Protein AF-C5LQD3-F1 (afdb_monomer_lite)

Sequence (123 aa):
TMDPVHNMICLPSLCKDIIDTPEFQRLRDLTQLGATSYVFDGGVHSRFEHSIGAAHLAQTFATGLRDRQPHLGISQKDVVCVTVAALCHDLGHGPFSHTWESCVLPSMGIHHHEHEQVSLKLL

InterPro domains:
  IPR003607 HD/PDEase domain [cd00077] (45-123)
  IPR006674 HD domain [PF01966] (47-119)
  IPR006674 HD domain [PS51831] (47-123)
  IPR050135 Deoxyguanosinetriphosphate triphosphohydrolase-like [PTHR11373] (2-122)

Foldseek 3Di:
DADPVPGDFDADPVLVVVCPDPLLVVQQVAQQQFPCCVVDVVSRDTVNSVLSVQLRVLLVVLVVCCVVPVVVVRDPVNSNVSSVCSSLQQSQADHSGVCCQPPVCVVVVHNDDDSNVSSVVSD

Radius of gyration: 16.18 Å; chains: 1; bounding box: 40×26×48 Å

Structure (mmCIF, N/CA/C/O backbone):
data_AF-C5LQD3-F1
#
_entry.id   AF-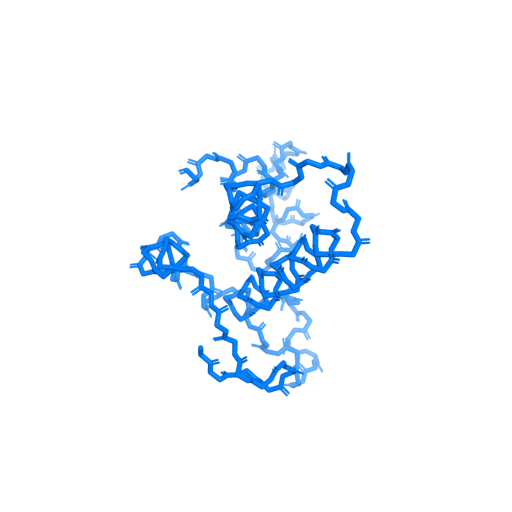C5LQD3-F1
#
loop_
_atom_site.group_PDB
_atom_site.id
_atom_site.type_symbol
_atom_site.label_atom_id
_atom_site.label_alt_id
_atom_site.label_comp_id
_atom_site.label_asym_id
_atom_site.label_entity_id
_atom_site.label_seq_id
_atom_site.pdbx_PDB_ins_code
_atom_site.Cartn_x
_atom_site.Cartn_y
_atom_site.Cartn_z
_atom_site.occupancy
_atom_site.B_iso_or_equiv
_atom_site.auth_seq_id
_atom_site.auth_comp_id
_atom_site.auth_asym_id
_atom_site.auth_atom_id
_atom_site.pdbx_PDB_model_num
ATOM 1 N N . THR A 1 1 ? 0.479 -10.471 9.639 1.00 86.06 1 THR A N 1
ATOM 2 C CA . THR A 1 1 ? 1.736 -10.926 9.013 1.00 86.06 1 THR A CA 1
ATOM 3 C C . THR A 1 1 ? 2.912 -10.388 9.808 1.00 86.06 1 THR A C 1
ATOM 5 O O . THR A 1 1 ? 2.702 -9.445 10.564 1.00 86.06 1 THR A O 1
ATOM 8 N N . MET A 1 2 ? 4.098 -10.989 9.697 1.00 89.25 2 MET A N 1
ATOM 9 C CA . MET A 1 2 ? 5.331 -10.428 10.264 1.00 89.25 2 MET A CA 1
ATOM 10 C C . MET A 1 2 ? 5.977 -9.494 9.239 1.00 89.25 2 MET A C 1
ATOM 12 O O . MET A 1 2 ? 6.086 -9.859 8.073 1.00 89.25 2 MET A O 1
ATOM 16 N N . ASP A 1 3 ? 6.389 -8.317 9.687 1.00 92.38 3 ASP A N 1
ATOM 17 C CA . ASP A 1 3 ? 6.997 -7.252 8.897 1.00 92.38 3 ASP A CA 1
ATOM 18 C C . ASP A 1 3 ? 8.271 -6.750 9.607 1.00 92.38 3 ASP A C 1
ATOM 20 O O . ASP A 1 3 ? 8.261 -6.598 10.832 1.00 92.38 3 ASP A O 1
ATOM 24 N N . PRO A 1 4 ? 9.386 -6.514 8.895 1.00 88.38 4 PRO A N 1
ATOM 25 C CA . PRO A 1 4 ? 10.650 -6.115 9.518 1.00 88.38 4 PRO A CA 1
ATOM 26 C C . PRO A 1 4 ? 10.653 -4.677 10.064 1.00 88.38 4 PRO A C 1
ATOM 28 O O . PRO A 1 4 ? 11.498 -4.352 10.895 1.00 88.38 4 PRO A O 1
ATOM 31 N N . VAL A 1 5 ? 9.733 -3.816 9.620 1.00 92.06 5 VAL A N 1
ATOM 32 C CA . VAL A 1 5 ? 9.615 -2.414 10.049 1.00 92.06 5 VAL A CA 1
ATOM 33 C C . VAL A 1 5 ? 8.626 -2.284 11.209 1.00 92.06 5 VAL A C 1
ATOM 35 O O . VAL A 1 5 ? 8.872 -1.559 12.173 1.00 92.06 5 VAL A O 1
ATOM 38 N N . HIS A 1 6 ? 7.507 -3.003 11.136 1.00 92.25 6 HIS A N 1
ATOM 39 C CA . HIS A 1 6 ? 6.364 -2.861 12.039 1.00 92.25 6 HIS A CA 1
ATOM 40 C C . HIS A 1 6 ? 6.122 -4.081 12.944 1.00 92.25 6 HIS A C 1
ATOM 42 O O . HIS A 1 6 ? 5.187 -4.076 13.744 1.00 92.25 6 HIS A O 1
ATOM 48 N N . ASN A 1 7 ? 6.967 -5.113 12.880 1.00 92.75 7 ASN A N 1
ATOM 49 C CA . ASN A 1 7 ? 6.796 -6.388 13.580 1.00 92.75 7 ASN A CA 1
ATOM 50 C C . ASN A 1 7 ? 5.472 -7.078 13.210 1.00 92.75 7 ASN A C 1
ATOM 52 O O . ASN A 1 7 ? 5.228 -7.413 12.054 1.00 92.75 7 ASN A O 1
ATOM 56 N N . MET A 1 8 ? 4.617 -7.362 14.190 1.00 94.56 8 MET A N 1
ATOM 57 C CA . MET A 1 8 ? 3.362 -8.059 13.953 1.00 94.56 8 MET A CA 1
ATOM 58 C C . MET A 1 8 ? 2.295 -7.084 13.448 1.00 94.56 8 MET A C 1
ATOM 60 O O . MET A 1 8 ? 1.805 -6.237 14.192 1.00 94.56 8 MET A O 1
ATOM 64 N N . ILE A 1 9 ? 1.868 -7.274 12.202 1.00 95.69 9 ILE A N 1
ATOM 65 C CA . ILE A 1 9 ? 0.767 -6.534 11.586 1.00 95.69 9 ILE A CA 1
ATOM 66 C C . ILE A 1 9 ? -0.531 -7.349 11.669 1.00 95.69 9 ILE A C 1
ATOM 68 O O . ILE A 1 9 ? -0.616 -8.466 11.141 1.00 95.69 9 ILE A O 1
ATOM 72 N N . CYS A 1 10 ? -1.567 -6.752 12.263 1.00 95.31 10 CYS A N 1
ATOM 73 C CA . CYS A 1 10 ? -2.927 -7.292 12.338 1.00 95.31 10 CYS A CA 1
ATOM 74 C C . CYS A 1 10 ? -3.906 -6.370 11.600 1.00 95.31 10 CYS A C 1
ATOM 76 O O . CYS A 1 10 ? -4.187 -5.269 12.074 1.00 95.31 10 CYS A O 1
ATOM 78 N N . LEU A 1 11 ? -4.427 -6.840 10.465 1.00 96.56 11 LEU A N 1
ATOM 79 C CA . LEU A 1 11 ? -5.415 -6.135 9.640 1.00 96.56 11 LEU A CA 1
ATOM 80 C C . LEU A 1 11 ? -6.803 -6.798 9.743 1.00 96.56 11 LEU A C 1
ATOM 82 O O . LEU A 1 11 ? -6.881 -7.979 10.113 1.00 96.56 11 LEU A O 1
ATOM 86 N N . PRO A 1 12 ? -7.894 -6.084 9.399 1.00 95.38 12 PRO A N 1
ATOM 87 C CA . PRO A 1 12 ? -9.248 -6.627 9.371 1.00 95.38 12 PRO A CA 1
ATOM 88 C C . PRO A 1 12 ? -9.352 -7.788 8.376 1.00 95.38 12 PRO A C 1
ATOM 90 O O . PRO A 1 12 ? -8.573 -7.868 7.427 1.00 95.38 12 PRO A O 1
ATOM 93 N N . SER A 1 13 ? -10.335 -8.675 8.557 1.00 95.88 13 SER A N 1
ATOM 94 C CA . SER A 1 13 ? -10.550 -9.816 7.649 1.00 95.88 13 SER A CA 1
ATOM 95 C C . SER A 1 13 ? -10.735 -9.381 6.196 1.00 95.88 13 SER A C 1
ATOM 97 O O . SER A 1 13 ? -10.107 -9.959 5.324 1.00 95.88 13 SER A O 1
ATOM 99 N N . LEU A 1 14 ? -11.476 -8.293 5.962 1.00 96.62 14 LEU A N 1
ATOM 100 C CA . LEU A 1 14 ? -11.690 -7.734 4.625 1.00 96.62 14 LEU A CA 1
ATOM 101 C C . LEU A 1 14 ? -10.374 -7.397 3.904 1.00 96.62 14 LEU A C 1
ATOM 103 O O . LEU A 1 14 ? -10.251 -7.619 2.707 1.00 96.62 14 LEU A O 1
ATOM 107 N N . CYS A 1 15 ? -9.367 -6.894 4.624 1.00 97.50 15 CYS A N 1
ATOM 108 C CA . CYS A 1 15 ? -8.058 -6.634 4.028 1.00 97.50 15 CYS A CA 1
ATOM 109 C C . CYS A 1 15 ? -7.363 -7.927 3.597 1.00 97.50 15 CYS A C 1
ATOM 111 O O . CYS A 1 15 ? -6.642 -7.905 2.613 1.00 97.50 15 CYS A O 1
ATOM 113 N N . LYS A 1 16 ? -7.572 -9.044 4.305 1.00 96.12 16 LYS A N 1
ATOM 114 C CA . LYS A 1 16 ? -7.025 -10.347 3.897 1.00 96.12 16 LYS A CA 1
ATOM 115 C C . LYS A 1 16 ? -7.681 -10.832 2.609 1.00 96.12 16 LYS A C 1
ATOM 117 O O . LYS A 1 16 ? -6.965 -11.228 1.703 1.00 96.12 16 LYS A O 1
ATOM 122 N N . ASP A 1 17 ? -9.003 -10.703 2.515 1.00 97.62 17 ASP A N 1
ATOM 123 C CA . ASP A 1 17 ? -9.751 -11.078 1.311 1.00 97.62 17 ASP A CA 1
ATOM 124 C C . ASP A 1 17 ? -9.263 -10.288 0.082 1.00 97.62 17 ASP A C 1
ATOM 126 O O . ASP A 1 17 ? -9.111 -10.860 -0.992 1.00 97.62 17 ASP A O 1
ATOM 130 N N . ILE A 1 18 ? -8.948 -8.996 0.255 1.00 98.19 18 ILE A N 1
ATOM 131 C CA . ILE A 1 18 ? -8.346 -8.146 -0.789 1.00 98.19 18 ILE A CA 1
ATOM 132 C C . ILE A 1 18 ? -6.897 -8.555 -1.084 1.00 98.19 18 ILE A C 1
ATOM 134 O O . ILE A 1 18 ? -6.499 -8.625 -2.241 1.00 98.19 18 ILE A O 1
ATOM 138 N N . ILE A 1 19 ? -6.092 -8.824 -0.052 1.00 98.25 19 ILE A N 1
ATOM 139 C CA . ILE A 1 19 ? -4.693 -9.233 -0.226 1.00 98.25 19 ILE A CA 1
ATOM 140 C C . ILE A 1 19 ? -4.603 -10.509 -1.065 1.00 98.25 19 ILE A C 1
ATOM 142 O O . ILE A 1 19 ? -3.684 -10.634 -1.870 1.00 98.25 19 ILE A O 1
ATOM 146 N N . ASP A 1 20 ? -5.538 -11.439 -0.901 1.00 97.81 20 ASP A N 1
ATOM 147 C CA . ASP A 1 20 ? -5.532 -12.735 -1.580 1.00 97.81 20 ASP A CA 1
ATOM 148 C C . ASP A 1 20 ? -6.067 -12.687 -3.029 1.00 97.81 20 ASP A C 1
ATOM 150 O O . ASP A 1 20 ? -6.190 -13.734 -3.669 1.00 97.81 20 ASP A O 1
ATOM 154 N N . THR A 1 21 ? -6.334 -11.501 -3.596 1.00 98.44 21 THR A N 1
ATOM 155 C CA . THR A 1 21 ? -6.725 -11.368 -5.009 1.00 98.44 21 THR A CA 1
ATOM 156 C C . THR A 1 21 ? -5.520 -11.276 -5.959 1.00 98.44 21 THR A C 1
ATOM 158 O O . THR A 1 21 ? -4.439 -10.827 -5.561 1.00 98.44 21 THR A O 1
ATOM 161 N N . PRO A 1 22 ? -5.669 -11.660 -7.243 1.00 98.06 22 PRO A N 1
ATOM 162 C CA . PRO A 1 22 ? -4.606 -11.511 -8.240 1.00 98.06 22 PRO A CA 1
ATOM 163 C C . PRO A 1 22 ? -4.106 -10.068 -8.399 1.00 98.06 22 PRO A C 1
ATOM 165 O O . PRO A 1 22 ? -2.907 -9.849 -8.582 1.00 98.06 22 PRO A O 1
ATOM 168 N N . GLU A 1 23 ? -5.006 -9.087 -8.307 1.00 97.69 23 GLU A N 1
ATOM 169 C CA . GLU A 1 23 ? -4.705 -7.661 -8.448 1.00 97.69 23 GLU A CA 1
ATOM 170 C C . GLU A 1 23 ? -3.731 -7.194 -7.364 1.00 97.69 23 GLU A C 1
ATOM 172 O O . GLU A 1 23 ? -2.765 -6.492 -7.668 1.00 97.69 23 GLU A O 1
ATOM 177 N N . PHE A 1 24 ? -3.938 -7.631 -6.118 1.00 98.31 24 PHE A N 1
ATOM 178 C CA . PHE A 1 24 ? -3.053 -7.290 -5.010 1.00 98.31 24 PHE A CA 1
ATOM 179 C C . PHE A 1 24 ? -1.776 -8.143 -5.008 1.00 98.31 24 PHE A C 1
ATOM 181 O O . PHE A 1 24 ? -0.679 -7.620 -4.807 1.00 98.31 24 PHE A O 1
AT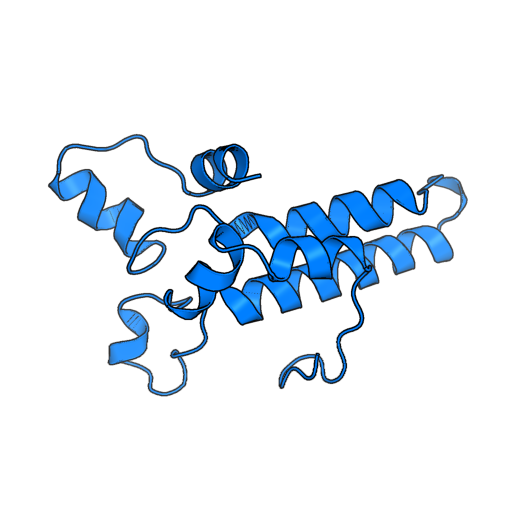OM 188 N N . GLN A 1 25 ? -1.870 -9.451 -5.283 1.00 98.25 25 GLN A N 1
ATOM 189 C CA . GLN A 1 25 ? -0.698 -10.341 -5.310 1.00 98.25 25 GLN A CA 1
ATOM 190 C C . GLN A 1 25 ? 0.324 -9.941 -6.383 1.00 98.25 25 GLN A C 1
ATOM 192 O O . GLN A 1 25 ? 1.524 -10.102 -6.160 1.00 98.25 25 GLN A O 1
ATOM 197 N N . ARG A 1 26 ? -0.117 -9.342 -7.498 1.00 97.69 26 ARG A N 1
ATOM 198 C CA . ARG A 1 26 ? 0.764 -8.767 -8.531 1.00 97.69 26 ARG A CA 1
ATOM 199 C C . ARG A 1 26 ? 1.774 -7.760 -7.969 1.00 97.69 26 ARG A C 1
ATOM 201 O O . ARG A 1 26 ? 2.862 -7.620 -8.524 1.00 97.69 26 ARG A O 1
ATOM 208 N N . LEU A 1 27 ? 1.454 -7.064 -6.875 1.00 97.75 27 LEU A N 1
ATOM 209 C CA . LEU A 1 27 ? 2.357 -6.079 -6.272 1.00 97.75 27 LEU A CA 1
ATOM 210 C C . LEU A 1 27 ? 3.679 -6.688 -5.776 1.00 97.75 27 LEU A C 1
ATOM 212 O O . LEU A 1 27 ? 4.644 -5.947 -5.599 1.00 97.75 27 LEU A O 1
ATOM 216 N N . ARG A 1 28 ? 3.752 -8.017 -5.596 1.00 96.94 28 ARG A N 1
ATOM 217 C CA . ARG A 1 28 ? 4.989 -8.728 -5.225 1.00 96.94 28 ARG A CA 1
ATOM 218 C C . ARG A 1 28 ? 6.085 -8.602 -6.276 1.00 96.94 28 ARG A C 1
ATOM 220 O O . ARG A 1 28 ? 7.261 -8.606 -5.932 1.00 96.94 28 ARG A O 1
ATOM 227 N N . ASP A 1 29 ? 5.692 -8.470 -7.538 1.00 95.06 29 ASP A N 1
ATOM 228 C CA . ASP A 1 29 ? 6.613 -8.412 -8.672 1.00 95.06 29 ASP A CA 1
ATOM 229 C C . ASP A 1 29 ? 7.006 -6.968 -9.032 1.00 95.06 29 ASP A C 1
ATOM 231 O O . ASP A 1 29 ? 7.746 -6.730 -9.988 1.00 95.06 29 ASP A O 1
ATOM 235 N N . LEU A 1 30 ? 6.509 -5.980 -8.278 1.00 94.94 30 LEU A N 1
ATOM 236 C CA . LEU A 1 30 ? 6.772 -4.563 -8.506 1.00 94.94 30 LEU A CA 1
ATOM 237 C C . LEU A 1 30 ? 7.683 -4.018 -7.413 1.00 94.94 30 LEU A C 1
ATOM 239 O O . LEU A 1 30 ? 7.246 -3.817 -6.283 1.00 94.94 30 LEU A O 1
ATOM 243 N N . THR A 1 31 ? 8.937 -3.716 -7.748 1.00 94.12 31 THR A N 1
ATOM 244 C CA . THR A 1 31 ? 9.844 -3.047 -6.807 1.00 94.12 31 THR A CA 1
ATOM 245 C C . THR A 1 31 ? 9.351 -1.635 -6.500 1.00 94.12 31 THR A C 1
ATOM 247 O O . THR A 1 31 ? 9.001 -0.868 -7.407 1.00 94.12 31 THR A O 1
ATOM 250 N N . GLN A 1 32 ? 9.365 -1.253 -5.222 1.00 93.06 32 GLN A N 1
ATOM 251 C CA . GLN A 1 32 ? 8.948 0.080 -4.780 1.00 93.06 32 GLN A CA 1
ATOM 252 C C . GLN A 1 32 ? 9.746 1.175 -5.498 1.00 93.06 32 GLN A C 1
ATOM 254 O O . GLN A 1 32 ? 9.184 2.151 -5.992 1.00 93.06 32 GLN A O 1
ATOM 259 N N . LEU A 1 33 ? 11.066 0.989 -5.602 1.00 92.94 33 LEU A N 1
ATOM 260 C CA . LEU A 1 33 ? 11.985 2.002 -6.124 1.00 92.94 33 LEU A CA 1
ATOM 261 C C . LEU A 1 33 ? 12.297 1.858 -7.626 1.00 92.94 33 LEU A C 1
ATOM 263 O O . LEU A 1 33 ? 13.155 2.580 -8.146 1.00 92.94 33 LEU A O 1
ATOM 267 N N . GLY A 1 34 ? 11.623 0.946 -8.334 1.00 90.44 34 GLY A N 1
ATOM 268 C CA . GLY A 1 34 ? 11.825 0.730 -9.768 1.00 90.44 34 GLY A CA 1
ATOM 269 C C . GLY A 1 34 ? 13.290 0.440 -10.104 1.00 90.44 34 GLY A C 1
ATOM 270 O O . GLY A 1 34 ? 13.922 -0.395 -9.466 1.00 90.44 34 GLY A O 1
ATOM 271 N N . ALA A 1 35 ? 13.856 1.162 -11.075 1.00 88.62 35 ALA A N 1
ATOM 272 C CA . ALA A 1 35 ? 15.241 0.967 -11.519 1.00 88.62 35 ALA A CA 1
ATOM 273 C C . ALA A 1 35 ? 16.306 1.241 -10.432 1.00 88.62 35 ALA A C 1
ATOM 275 O O . ALA A 1 35 ? 17.441 0.780 -10.534 1.00 88.62 35 ALA A O 1
ATOM 276 N N . THR A 1 36 ? 15.951 1.958 -9.367 1.00 89.62 36 THR A N 1
ATOM 277 C CA . THR A 1 36 ? 16.856 2.245 -8.243 1.00 89.62 36 THR A CA 1
ATOM 278 C C . THR A 1 36 ? 17.300 0.966 -7.523 1.00 89.62 36 THR A C 1
ATOM 280 O O . THR A 1 36 ? 18.389 0.933 -6.951 1.00 89.62 36 THR A O 1
ATOM 283 N N . SER A 1 37 ? 16.510 -0.113 -7.598 1.00 90.62 37 SER A N 1
ATOM 284 C CA . SER A 1 37 ? 16.871 -1.414 -7.023 1.00 90.62 37 SER A CA 1
ATOM 285 C C . SER A 1 37 ? 18.104 -2.050 -7.678 1.00 90.62 37 SER A C 1
ATOM 287 O O . SER A 1 37 ? 18.692 -2.949 -7.094 1.00 90.62 37 SER A O 1
ATOM 289 N N . TYR A 1 38 ? 18.518 -1.596 -8.870 1.00 89.94 38 TYR A N 1
ATOM 290 C CA . TYR A 1 38 ? 19.761 -2.036 -9.523 1.00 89.94 38 TYR A CA 1
ATOM 291 C C . TYR A 1 38 ? 21.008 -1.289 -9.034 1.00 89.94 38 TYR A C 1
ATOM 293 O O . TYR A 1 38 ? 22.122 -1.656 -9.395 1.00 89.94 38 TYR A O 1
ATOM 301 N N . VAL A 1 39 ? 20.826 -0.218 -8.258 1.00 93.50 39 VAL A N 1
ATOM 302 C CA . VAL A 1 39 ? 21.916 0.608 -7.716 1.00 93.50 39 VAL A CA 1
ATOM 303 C C . VAL A 1 39 ? 22.094 0.358 -6.220 1.00 93.50 39 VAL A C 1
ATOM 305 O O . VAL A 1 39 ? 23.215 0.402 -5.718 1.00 93.50 39 VAL A O 1
ATOM 308 N N . PHE A 1 40 ? 20.997 0.092 -5.506 1.00 92.06 40 PHE A N 1
ATOM 309 C CA . PHE A 1 40 ? 21.002 -0.140 -4.066 1.00 92.06 40 PHE A CA 1
ATOM 310 C C . PHE A 1 40 ? 20.469 -1.534 -3.743 1.00 92.06 40 PHE A C 1
ATOM 312 O O . PHE A 1 40 ? 19.265 -1.770 -3.832 1.00 92.06 40 PHE A O 1
ATOM 319 N N . ASP A 1 41 ? 21.346 -2.414 -3.262 1.00 87.38 41 ASP A N 1
ATOM 320 C CA . ASP A 1 41 ? 21.015 -3.811 -2.937 1.00 87.38 41 ASP A CA 1
ATOM 321 C C . ASP A 1 41 ? 19.910 -3.952 -1.869 1.00 87.38 41 ASP A C 1
ATOM 323 O O . ASP A 1 41 ? 19.188 -4.944 -1.834 1.00 87.38 41 ASP A O 1
ATOM 327 N N . GLY A 1 42 ? 19.734 -2.946 -1.002 1.00 88.19 42 GLY A N 1
ATOM 328 C CA . GLY A 1 42 ? 18.639 -2.896 -0.019 1.00 88.19 42 GLY A CA 1
ATOM 329 C C . GLY A 1 42 ? 17.305 -2.369 -0.571 1.00 88.19 42 GLY A C 1
ATOM 330 O O . GLY A 1 42 ? 16.275 -2.452 0.094 1.00 88.19 42 GLY A O 1
ATOM 331 N N . GLY A 1 43 ? 17.298 -1.817 -1.785 1.00 86.94 43 GLY A N 1
ATOM 332 C CA . GLY A 1 43 ? 16.144 -1.189 -2.435 1.00 86.94 43 GLY A CA 1
ATOM 333 C C . GLY A 1 43 ? 15.220 -2.166 -3.164 1.00 86.94 43 GLY A C 1
ATOM 334 O O . GLY A 1 43 ? 14.568 -1.772 -4.127 1.00 86.94 43 GLY A O 1
ATOM 335 N N . VAL A 1 44 ? 15.200 -3.433 -2.747 1.00 90.81 44 VAL A N 1
ATOM 336 C CA . VAL A 1 44 ? 14.520 -4.542 -3.441 1.00 90.81 44 VAL A CA 1
ATOM 337 C C . VAL A 1 44 ? 13.124 -4.854 -2.899 1.00 90.81 44 VAL A C 1
ATOM 339 O O . VAL A 1 44 ? 12.475 -5.771 -3.392 1.00 90.81 44 VAL A O 1
ATOM 342 N N . HIS A 1 45 ? 12.660 -4.105 -1.896 1.00 94.06 45 HIS A N 1
ATOM 343 C CA . HIS A 1 45 ? 11.315 -4.269 -1.356 1.00 94.06 45 HIS A CA 1
ATOM 344 C C . HIS A 1 45 ? 10.258 -3.977 -2.431 1.00 94.06 45 HIS A C 1
ATOM 346 O O . HIS A 1 45 ? 10.406 -3.067 -3.257 1.00 94.06 45 HIS A O 1
ATOM 352 N N . SER A 1 46 ? 9.203 -4.779 -2.437 1.00 96.31 46 SER A N 1
ATOM 353 C CA . SER A 1 46 ? 8.087 -4.683 -3.360 1.00 96.31 46 SER A CA 1
ATOM 354 C C . SER A 1 46 ? 6.983 -3.767 -2.832 1.00 96.31 46 SER A C 1
ATOM 356 O O . SER A 1 46 ? 6.908 -3.440 -1.642 1.00 96.31 46 SER A O 1
ATOM 358 N N . ARG A 1 47 ? 6.083 -3.369 -3.732 1.00 97.12 47 ARG A N 1
ATOM 359 C CA . ARG A 1 47 ? 4.882 -2.614 -3.367 1.00 97.12 47 ARG A CA 1
ATOM 360 C C . ARG A 1 47 ? 3.945 -3.417 -2.472 1.00 97.12 47 ARG A C 1
ATOM 362 O O . ARG A 1 47 ? 3.195 -2.826 -1.708 1.00 97.12 47 ARG A O 1
ATOM 369 N N . PHE A 1 48 ? 4.017 -4.749 -2.508 1.00 97.81 48 PHE A N 1
ATOM 370 C CA . PHE A 1 48 ? 3.169 -5.616 -1.693 1.00 97.81 48 PHE A CA 1
ATOM 371 C C . PHE A 1 48 ? 3.348 -5.355 -0.190 1.00 97.81 48 PHE A C 1
ATOM 373 O O . PHE A 1 48 ? 2.377 -5.072 0.513 1.00 97.81 48 PHE A O 1
ATOM 380 N N . GLU A 1 49 ? 4.580 -5.427 0.325 1.00 97.00 49 GLU A N 1
ATOM 381 C CA . GLU A 1 49 ? 4.843 -5.148 1.740 1.00 97.00 49 GLU A CA 1
ATOM 382 C C . GLU A 1 49 ? 4.640 -3.671 2.082 1.00 97.00 49 GLU A C 1
ATOM 384 O O . GLU A 1 49 ? 4.124 -3.368 3.159 1.00 97.00 49 GLU A O 1
ATOM 389 N N . HIS A 1 50 ? 4.951 -2.760 1.154 1.00 96.88 50 HIS A N 1
ATOM 390 C CA . HIS A 1 50 ? 4.704 -1.333 1.338 1.00 96.88 50 HIS A CA 1
ATOM 391 C C . HIS A 1 50 ? 3.212 -1.049 1.571 1.00 96.88 50 HIS A C 1
ATOM 393 O O . HIS A 1 50 ? 2.855 -0.414 2.563 1.00 96.88 50 HIS A O 1
ATOM 399 N N . SER A 1 51 ? 2.332 -1.580 0.718 1.00 98.19 51 SER A N 1
ATOM 400 C CA . SER A 1 51 ? 0.879 -1.426 0.828 1.00 98.19 51 SER A CA 1
ATOM 401 C C . SER A 1 51 ? 0.317 -2.025 2.122 1.00 98.19 51 SER A C 1
ATOM 403 O O . SER A 1 51 ? -0.552 -1.426 2.760 1.00 98.19 51 SER A O 1
ATOM 405 N N . ILE A 1 52 ? 0.836 -3.173 2.573 1.00 98.38 52 ILE A N 1
ATOM 406 C CA . ILE A 1 52 ? 0.450 -3.768 3.864 1.00 98.38 52 ILE A CA 1
ATOM 407 C C . ILE A 1 52 ? 0.898 -2.886 5.040 1.00 98.38 52 ILE A C 1
ATOM 409 O O . ILE A 1 52 ? 0.126 -2.681 5.983 1.00 98.38 52 ILE A O 1
ATOM 413 N N . GLY A 1 53 ? 2.118 -2.345 4.990 1.00 98.12 53 GLY A N 1
ATOM 414 C CA . GLY A 1 53 ? 2.632 -1.405 5.987 1.00 98.12 53 GLY A CA 1
ATOM 415 C C . GLY A 1 53 ? 1.814 -0.111 6.041 1.00 98.12 53 GLY A C 1
ATOM 416 O O . GLY A 1 53 ? 1.418 0.332 7.122 1.00 98.12 53 GLY A O 1
ATOM 417 N N . ALA A 1 54 ? 1.461 0.448 4.881 1.00 98.31 54 ALA A N 1
ATOM 418 C CA . ALA A 1 54 ? 0.600 1.623 4.771 1.00 98.31 54 ALA A CA 1
ATOM 419 C C . ALA A 1 54 ? -0.781 1.375 5.401 1.00 98.31 54 ALA A C 1
ATOM 421 O O . ALA A 1 54 ? -1.243 2.179 6.215 1.00 98.31 54 ALA A O 1
ATOM 422 N N . ALA A 1 55 ? -1.407 0.229 5.109 1.00 98.44 55 ALA A N 1
ATOM 423 C CA . ALA A 1 55 ? -2.670 -0.175 5.724 1.00 98.44 55 ALA A CA 1
ATOM 424 C C . ALA A 1 55 ? -2.563 -0.277 7.254 1.00 98.44 55 ALA A C 1
ATOM 426 O O . ALA A 1 55 ? -3.429 0.212 7.982 1.00 98.44 55 ALA A O 1
ATOM 427 N N . HIS A 1 56 ? -1.477 -0.866 7.762 1.00 98.31 56 HIS A N 1
ATOM 428 C CA . HIS A 1 56 ? -1.237 -0.986 9.198 1.00 98.31 56 HIS A CA 1
ATOM 429 C C . HIS A 1 56 ? -1.143 0.379 9.893 1.00 98.31 56 HIS A C 1
ATOM 431 O O . HIS A 1 56 ? -1.774 0.596 10.935 1.00 98.31 56 HIS A O 1
ATOM 437 N N . LEU A 1 57 ? -0.386 1.310 9.311 1.00 98.44 57 LEU A N 1
ATOM 438 C CA . LEU A 1 57 ? -0.247 2.665 9.840 1.00 98.44 57 LEU A CA 1
ATOM 439 C C . LEU A 1 57 ? -1.573 3.428 9.785 1.00 98.44 57 LEU A C 1
ATOM 441 O O . LEU A 1 57 ? -1.953 4.057 10.774 1.00 98.44 57 LEU A O 1
ATOM 445 N N . ALA A 1 58 ? -2.315 3.312 8.683 1.00 98.56 58 ALA A N 1
ATOM 446 C CA . ALA A 1 58 ? -3.622 3.938 8.519 1.00 98.56 58 ALA A CA 1
ATOM 447 C C . ALA A 1 58 ? -4.638 3.436 9.560 1.00 98.56 58 ALA A C 1
ATOM 449 O O . ALA A 1 58 ? -5.298 4.244 10.219 1.00 98.56 58 ALA A O 1
ATOM 450 N N . GLN A 1 59 ? -4.704 2.119 9.788 1.00 98.50 59 GLN A N 1
ATOM 451 C CA . GLN A 1 59 ? -5.535 1.525 10.839 1.00 98.50 59 GLN A CA 1
ATOM 452 C C . GLN A 1 59 ? -5.148 2.051 12.222 1.00 98.50 59 GLN A C 1
ATOM 454 O O . GLN A 1 59 ? -6.018 2.433 13.010 1.00 98.50 59 GLN A O 1
ATOM 459 N N . THR A 1 60 ? -3.848 2.050 12.529 1.00 98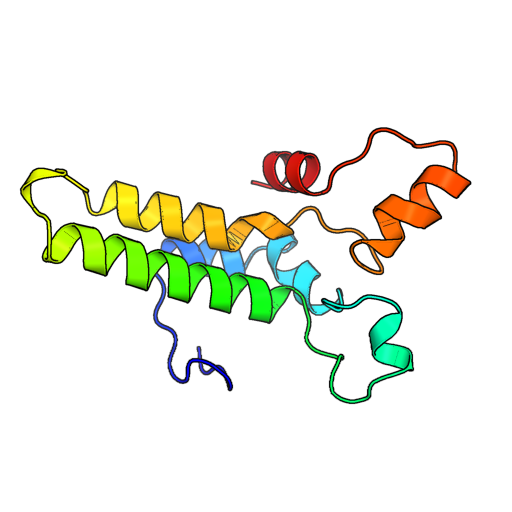.25 60 THR A N 1
ATOM 460 C CA . THR A 1 60 ? -3.313 2.466 13.833 1.00 98.25 60 THR A CA 1
ATOM 461 C C . THR A 1 60 ? -3.635 3.930 14.110 1.00 98.25 60 THR A C 1
ATOM 463 O O . THR A 1 60 ? -4.091 4.276 15.202 1.00 98.25 60 THR A O 1
ATOM 466 N N . PHE A 1 61 ? -3.465 4.787 13.105 1.00 98.44 61 PHE A N 1
ATOM 467 C CA . PHE A 1 61 ? -3.778 6.204 13.191 1.00 98.44 61 PHE A CA 1
ATOM 468 C C . PHE A 1 61 ? -5.280 6.451 13.373 1.00 98.44 61 PHE A C 1
ATOM 470 O O . PHE A 1 61 ? -5.675 7.103 14.339 1.00 98.44 61 PHE A O 1
ATOM 477 N N . ALA A 1 62 ? -6.126 5.879 12.510 1.00 98.50 62 ALA A N 1
ATOM 478 C CA . ALA A 1 62 ? -7.577 6.071 12.567 1.00 98.50 62 ALA A CA 1
ATOM 479 C C . ALA A 1 62 ? -8.185 5.536 13.876 1.00 98.50 62 ALA A C 1
ATOM 481 O O . ALA A 1 62 ? -9.016 6.200 14.495 1.00 98.50 62 ALA A O 1
ATOM 482 N N . THR A 1 63 ? -7.716 4.376 14.345 1.00 98.50 63 THR A N 1
ATOM 483 C CA . THR A 1 63 ? -8.080 3.819 15.659 1.00 98.50 63 THR A CA 1
ATOM 484 C C . THR A 1 63 ? -7.647 4.756 16.783 1.00 98.50 63 THR A C 1
ATOM 486 O O . THR A 1 63 ? -8.429 5.077 17.673 1.00 98.50 63 THR A O 1
ATOM 489 N N . GLY A 1 64 ? -6.415 5.263 16.709 1.00 98.50 64 GLY A N 1
ATOM 490 C CA . GLY A 1 64 ? -5.883 6.201 17.684 1.00 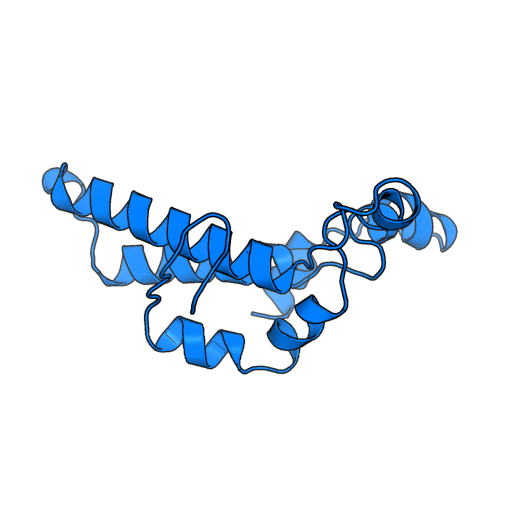98.50 64 GLY A CA 1
ATOM 491 C C . GLY A 1 64 ? -6.656 7.519 17.765 1.00 98.50 64 GLY A C 1
ATOM 492 O O . GLY A 1 64 ? -6.797 8.052 18.864 1.00 98.50 64 GLY A O 1
ATOM 493 N N . LEU A 1 65 ? -7.147 8.044 16.639 1.00 98.50 65 LEU A N 1
ATOM 494 C CA . LEU A 1 65 ? -8.018 9.223 16.610 1.00 98.50 65 LEU A CA 1
ATOM 495 C C . LEU A 1 65 ? -9.386 8.914 17.210 1.00 98.50 65 LEU A C 1
ATOM 497 O O . LEU A 1 65 ? -9.849 9.650 18.077 1.00 98.50 65 LEU A O 1
ATOM 501 N N . ARG A 1 66 ? -10.008 7.804 16.796 1.00 98.38 66 ARG A N 1
ATOM 502 C CA . ARG A 1 66 ? -11.300 7.360 17.327 1.00 98.38 66 ARG A CA 1
ATOM 503 C C . ARG A 1 66 ? -11.276 7.260 18.850 1.00 98.38 66 ARG A C 1
ATOM 505 O O . ARG A 1 66 ? -12.158 7.799 19.513 1.00 98.38 66 ARG A O 1
ATOM 512 N N . ASP A 1 67 ? -10.265 6.587 19.390 1.00 98.31 67 ASP A N 1
ATOM 513 C CA . ASP A 1 67 ? -10.195 6.272 20.816 1.00 98.31 67 ASP A CA 1
ATOM 514 C C . ASP A 1 67 ? -9.855 7.512 21.661 1.00 98.31 67 ASP A C 1
ATOM 516 O O . ASP A 1 67 ? -10.356 7.664 22.774 1.00 98.31 67 ASP A O 1
ATOM 520 N N . ARG A 1 68 ? -9.028 8.430 21.137 1.00 98.62 68 ARG A N 1
ATOM 521 C CA . ARG A 1 68 ? -8.604 9.644 21.863 1.00 98.62 68 ARG A CA 1
ATOM 522 C C . ARG A 1 68 ? -9.547 10.832 21.678 1.00 98.62 68 ARG A C 1
ATOM 524 O O . ARG A 1 68 ? -9.540 11.742 22.502 1.00 98.62 68 ARG A O 1
ATOM 531 N N . GLN A 1 69 ? -10.335 10.854 20.606 1.00 98.31 69 GLN A N 1
ATOM 532 C CA . GLN A 1 69 ? -11.211 11.969 20.241 1.00 98.31 69 GLN A CA 1
ATOM 533 C C . GLN A 1 69 ? -12.626 11.466 19.902 1.00 98.31 69 GLN A C 1
ATOM 535 O O . GLN A 1 69 ? -13.087 11.622 18.770 1.00 98.31 69 GLN A O 1
ATOM 540 N N . PRO A 1 70 ? -13.369 10.910 20.881 1.00 97.50 70 PRO A N 1
ATOM 541 C CA . PRO A 1 70 ? -14.682 10.304 20.635 1.00 97.50 70 PRO A CA 1
ATOM 542 C C . PRO A 1 70 ? -15.724 11.288 20.079 1.00 97.50 70 PRO A C 1
ATOM 544 O O . PRO A 1 70 ? -16.659 10.878 19.396 1.00 97.50 70 PRO A O 1
ATOM 547 N N . HIS A 1 71 ? -15.547 12.594 20.307 1.00 98.12 71 HIS A N 1
ATOM 548 C CA . HIS A 1 71 ? -16.402 13.648 19.749 1.00 98.12 71 HIS A CA 1
ATOM 549 C C . HIS A 1 71 ? -16.354 13.738 18.213 1.00 98.12 71 HIS A C 1
ATOM 551 O O . HIS A 1 71 ? -17.250 14.334 17.625 1.00 98.12 71 HIS A O 1
ATOM 557 N N . LEU A 1 72 ? -15.341 13.152 17.561 1.00 98.25 72 LEU A N 1
ATOM 558 C CA . LEU A 1 72 ? -15.260 13.079 16.099 1.00 98.25 72 LEU A CA 1
ATOM 559 C C . LEU A 1 72 ? -16.239 12.060 15.499 1.00 98.25 72 LEU A C 1
ATOM 561 O O . LEU A 1 72 ? -16.458 12.080 14.292 1.00 98.25 72 LEU A O 1
ATOM 565 N N . GLY A 1 73 ? -16.811 11.158 16.307 1.00 98.12 73 GLY A N 1
ATOM 566 C CA . GLY A 1 73 ? -17.797 10.185 15.831 1.00 98.12 73 GLY A CA 1
ATOM 567 C C . GLY A 1 73 ? -17.250 9.159 14.830 1.00 98.12 73 GLY A C 1
ATOM 568 O O . GLY A 1 73 ? -18.023 8.613 14.049 1.00 98.12 73 GLY A O 1
ATOM 569 N N . ILE A 1 74 ? -15.938 8.891 14.843 1.00 98.56 74 ILE A N 1
ATOM 570 C CA . ILE A 1 74 ? -15.290 7.930 13.936 1.00 98.56 74 ILE A CA 1
ATOM 571 C C . ILE A 1 74 ? -15.816 6.521 14.232 1.00 98.56 74 ILE A C 1
ATOM 573 O O . ILE A 1 74 ? -15.602 5.967 15.312 1.00 98.56 74 ILE A O 1
ATOM 577 N N . SER A 1 75 ? -16.499 5.913 13.269 1.00 98.44 75 SER A N 1
ATOM 578 C CA . SER A 1 75 ? -17.042 4.565 13.408 1.00 98.44 75 SER A CA 1
ATOM 579 C C . SER A 1 75 ? -15.992 3.492 13.096 1.00 98.44 75 SER A C 1
ATOM 581 O O . SER A 1 75 ? -14.961 3.742 12.471 1.00 98.44 75 SER A O 1
ATOM 583 N N . GLN A 1 76 ? -16.270 2.240 13.475 1.00 97.69 76 GLN A N 1
ATOM 584 C CA . GLN A 1 76 ? -15.439 1.108 13.045 1.00 97.69 76 GLN A CA 1
ATOM 585 C C . GLN A 1 76 ? -15.419 0.961 11.514 1.00 97.69 76 GLN A C 1
ATOM 587 O O . GLN A 1 76 ? -14.410 0.533 10.956 1.00 97.69 76 GLN A O 1
ATOM 592 N N . LYS A 1 77 ? -16.511 1.336 10.835 1.00 98.25 77 LYS A N 1
ATOM 593 C CA . LYS A 1 77 ? -16.584 1.333 9.373 1.00 98.25 77 LYS A CA 1
ATOM 594 C C . LYS A 1 77 ? -15.592 2.332 8.777 1.00 98.25 77 LYS A C 1
ATOM 596 O O . LYS A 1 77 ? -14.884 1.963 7.850 1.00 98.25 77 LYS A O 1
ATOM 601 N N . ASP A 1 78 ? -15.479 3.531 9.345 1.00 98.50 78 ASP A N 1
ATOM 602 C CA . ASP A 1 78 ? -14.538 4.555 8.868 1.00 98.50 78 ASP A CA 1
ATOM 603 C C . ASP A 1 78 ? -13.086 4.087 9.004 1.00 98.50 78 ASP A C 1
ATOM 605 O O . ASP A 1 78 ? -12.308 4.203 8.060 1.00 98.50 78 ASP A O 1
ATOM 609 N N . VAL A 1 79 ? -12.738 3.466 10.140 1.00 98.62 79 VAL A N 1
ATOM 610 C CA . VAL A 1 79 ? -11.409 2.861 10.348 1.00 98.62 79 VAL A CA 1
ATOM 611 C C . VAL A 1 79 ? -11.115 1.812 9.273 1.00 98.62 79 VAL A C 1
ATOM 613 O O . VAL A 1 79 ? -10.032 1.821 8.689 1.00 98.62 79 VAL A O 1
ATOM 616 N N . VAL A 1 80 ? -12.071 0.925 8.979 1.00 98.31 80 VAL A N 1
ATOM 617 C CA . VAL A 1 80 ? -11.908 -0.106 7.940 1.00 98.31 80 VAL A CA 1
ATOM 618 C C . VAL A 1 80 ? -11.774 0.525 6.555 1.00 98.31 80 VAL A C 1
ATOM 620 O O . VAL A 1 80 ? -10.865 0.151 5.823 1.00 98.31 80 VAL A O 1
ATOM 623 N N . CYS A 1 81 ? -12.609 1.506 6.204 1.00 98.31 81 CYS A N 1
ATOM 624 C CA . CYS A 1 81 ? -12.534 2.198 4.917 1.00 98.31 81 CYS A CA 1
ATOM 625 C C . CYS A 1 81 ? -11.180 2.889 4.713 1.00 98.31 81 CYS A C 1
ATOM 627 O O . CYS A 1 81 ? -10.577 2.726 3.658 1.00 98.31 81 CYS A O 1
ATOM 629 N N . VAL A 1 82 ? -10.665 3.595 5.724 1.00 98.50 82 VAL A N 1
ATOM 630 C CA . VAL A 1 82 ? -9.337 4.234 5.672 1.00 98.50 82 VAL A CA 1
ATOM 631 C C . VAL A 1 82 ? -8.222 3.193 5.546 1.00 98.50 82 VAL A C 1
ATOM 633 O O . VAL A 1 82 ? -7.284 3.380 4.775 1.00 98.50 82 VAL A O 1
ATOM 636 N N . THR A 1 83 ? -8.343 2.070 6.256 1.00 98.69 83 THR A N 1
ATOM 637 C CA . THR A 1 83 ? -7.376 0.963 6.179 1.00 98.69 83 THR A CA 1
ATOM 638 C C . THR A 1 83 ? -7.343 0.348 4.779 1.00 98.69 83 THR A C 1
ATOM 640 O O . THR A 1 83 ? -6.265 0.148 4.226 1.00 98.69 83 THR A O 1
ATOM 643 N N . VAL A 1 84 ? -8.511 0.083 4.184 1.00 98.38 84 VAL A N 1
ATOM 644 C CA . VAL A 1 84 ? -8.631 -0.458 2.821 1.00 98.38 84 VAL A CA 1
ATOM 645 C C . VAL A 1 84 ? -8.147 0.551 1.781 1.00 98.38 84 VAL A C 1
ATOM 647 O O . VAL A 1 84 ? -7.425 0.172 0.867 1.00 98.38 84 VAL A O 1
ATOM 650 N N . ALA A 1 85 ? -8.465 1.838 1.935 1.00 98.31 85 ALA A N 1
ATOM 651 C CA . ALA A 1 85 ? -7.967 2.877 1.036 1.00 98.31 85 ALA A CA 1
ATOM 652 C C . ALA A 1 85 ? -6.429 2.927 1.027 1.00 98.31 85 ALA A C 1
ATOM 654 O O . ALA A 1 85 ? -5.822 2.961 -0.039 1.00 98.31 85 ALA A O 1
ATOM 655 N N . ALA A 1 86 ? -5.794 2.859 2.202 1.00 98.50 86 ALA A N 1
ATOM 656 C CA . ALA A 1 86 ? -4.338 2.816 2.311 1.00 98.50 86 ALA A CA 1
ATOM 657 C C . ALA A 1 86 ? -3.737 1.512 1.763 1.00 98.50 86 ALA A C 1
ATOM 659 O O . ALA A 1 86 ? -2.690 1.548 1.120 1.00 98.50 86 ALA A O 1
ATOM 660 N N . LEU A 1 87 ? -4.408 0.374 1.970 1.00 98.50 87 LEU A N 1
ATOM 661 C CA . LEU A 1 87 ? -4.012 -0.906 1.383 1.00 98.50 87 LEU A CA 1
ATOM 662 C C . LEU A 1 87 ? -3.983 -0.820 -0.148 1.00 98.50 87 LEU A C 1
ATOM 664 O O . LEU A 1 87 ? -3.035 -1.274 -0.773 1.00 98.50 87 LEU A O 1
ATOM 668 N N . CYS A 1 88 ? -4.996 -0.198 -0.746 1.00 98.31 88 CYS A N 1
ATOM 669 C CA . CYS A 1 88 ? -5.200 -0.218 -2.190 1.00 98.31 88 CYS A CA 1
ATOM 670 C C . CYS A 1 88 ? -4.580 0.964 -2.953 1.00 98.31 88 CYS A C 1
ATOM 672 O O . CYS A 1 88 ? -4.685 0.995 -4.178 1.00 98.31 88 CYS A O 1
ATOM 674 N N . HIS A 1 89 ? -3.957 1.936 -2.274 1.00 97.81 89 HIS A N 1
ATOM 675 C CA . HIS A 1 89 ? -3.530 3.192 -2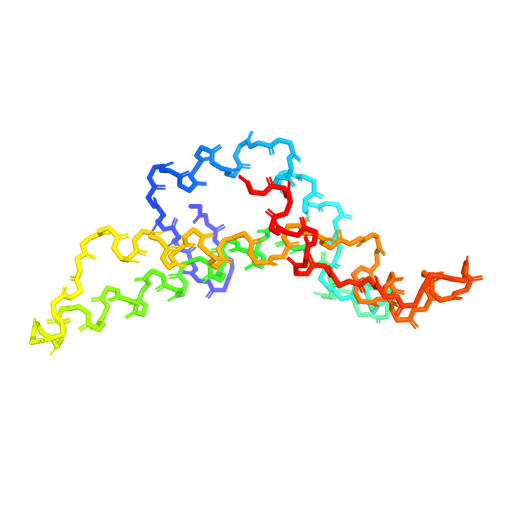.912 1.00 97.81 89 HIS A CA 1
ATOM 676 C C . HIS A 1 89 ? -2.574 2.980 -4.104 1.00 97.81 89 HIS A C 1
ATOM 678 O O . HIS A 1 89 ? -2.679 3.676 -5.111 1.00 97.81 89 HIS A O 1
ATOM 684 N N . ASP A 1 90 ? -1.746 1.938 -4.028 1.00 97.38 90 ASP A N 1
ATOM 685 C CA . ASP A 1 90 ? -0.693 1.605 -4.992 1.00 97.38 90 ASP A CA 1
ATOM 686 C C . ASP A 1 90 ? -1.052 0.480 -5.985 1.00 97.38 90 ASP A C 1
ATOM 688 O O . ASP A 1 90 ? -0.199 0.059 -6.773 1.00 97.38 90 ASP A O 1
ATOM 692 N N . LEU A 1 91 ? -2.298 -0.020 -5.985 1.00 97.25 91 LEU A N 1
ATOM 693 C CA . LEU A 1 91 ? -2.733 -1.133 -6.853 1.00 97.25 91 LEU A CA 1
ATOM 694 C C . LEU A 1 91 ? -2.425 -0.903 -8.340 1.00 97.25 91 LEU A C 1
ATOM 696 O O . LEU A 1 91 ? -2.072 -1.830 -9.072 1.00 97.25 91 LEU A O 1
ATOM 700 N N . GLY A 1 92 ? -2.568 0.340 -8.791 1.00 96.06 92 GLY A N 1
ATOM 701 C CA . GLY A 1 92 ? -2.470 0.730 -10.187 1.00 96.06 92 GLY A CA 1
ATOM 702 C C . GLY A 1 92 ? -1.056 0.915 -10.721 1.00 96.06 92 GLY A C 1
ATOM 703 O O . GLY A 1 92 ? -0.899 1.261 -11.893 1.00 96.06 92 GLY A O 1
ATOM 704 N N . HIS A 1 93 ? -0.017 0.695 -9.910 1.00 95.94 93 HIS A N 1
ATOM 705 C CA . HIS A 1 93 ? 1.352 0.881 -10.376 1.00 95.94 93 HIS A CA 1
ATOM 706 C C . HIS A 1 93 ? 1.728 -0.081 -11.506 1.00 95.94 93 HIS A C 1
ATOM 708 O O . HIS A 1 93 ? 1.446 -1.283 -11.469 1.00 95.94 93 HIS A O 1
ATOM 714 N N . GLY A 1 94 ? 2.405 0.459 -12.521 1.00 91.75 94 GLY A N 1
ATOM 715 C CA . GLY A 1 94 ? 2.993 -0.298 -13.624 1.00 91.75 94 GLY A CA 1
ATOM 716 C C . GLY A 1 94 ? 4.400 -0.845 -13.322 1.00 91.75 94 GLY A C 1
ATOM 717 O O . GLY A 1 94 ? 4.963 -0.579 -12.256 1.00 91.75 94 GLY A O 1
ATOM 718 N N . PRO A 1 95 ? 4.993 -1.610 -14.261 1.00 89.38 95 PRO A N 1
ATOM 719 C CA . PRO A 1 95 ? 6.375 -2.087 -14.162 1.00 89.38 95 PRO A CA 1
ATOM 720 C C . PRO A 1 95 ? 7.374 -0.944 -13.966 1.00 89.38 95 PRO A C 1
ATOM 722 O O . PRO A 1 95 ? 7.290 0.067 -14.649 1.00 89.38 95 PRO A O 1
ATOM 725 N N . PHE A 1 96 ? 8.361 -1.115 -13.085 1.00 87.31 96 PHE A N 1
ATOM 726 C CA . PHE A 1 96 ? 9.302 -0.052 -12.695 1.00 87.31 96 PHE A CA 1
ATOM 727 C C . PHE A 1 96 ? 8.654 1.159 -12.000 1.00 87.31 96 PHE A C 1
ATOM 729 O O . PHE A 1 96 ? 9.267 2.228 -11.933 1.00 87.31 96 PHE A O 1
ATOM 736 N N . SER A 1 97 ? 7.464 1.001 -11.411 1.00 88.12 97 SER A N 1
ATOM 737 C CA . SER A 1 97 ? 6.887 2.004 -10.511 1.00 88.12 97 SER A CA 1
ATOM 738 C C . SER A 1 97 ? 6.726 3.366 -11.208 1.00 88.12 97 SER A C 1
ATOM 740 O O . SER A 1 97 ? 6.197 3.424 -12.315 1.00 88.12 97 SER A O 1
ATOM 742 N N . HIS A 1 98 ? 7.184 4.471 -10.614 1.00 89.50 98 HIS A N 1
ATOM 743 C CA . HIS A 1 98 ? 7.062 5.799 -11.223 1.00 89.50 98 HIS A CA 1
ATOM 744 C C . HIS A 1 98 ? 7.838 5.950 -12.537 1.00 89.50 98 HIS A C 1
ATOM 746 O O . HIS A 1 98 ? 7.505 6.824 -13.338 1.00 89.50 98 HIS A O 1
ATOM 752 N N . THR A 1 99 ? 8.838 5.106 -12.817 1.00 87.94 99 THR A N 1
ATOM 753 C CA . THR A 1 99 ? 9.527 5.117 -14.119 1.00 87.94 99 THR A CA 1
ATOM 754 C C . THR A 1 99 ? 8.579 4.708 -15.248 1.00 87.94 99 THR A C 1
ATOM 756 O O . THR A 1 99 ? 8.721 5.200 -16.369 1.00 87.94 99 THR A O 1
ATOM 759 N N . TRP A 1 100 ? 7.570 3.874 -14.959 1.00 88.31 100 TRP A N 1
ATOM 760 C CA . TRP A 1 100 ? 6.517 3.543 -15.921 1.00 88.31 100 TRP A CA 1
ATOM 761 C C . TRP A 1 100 ? 5.831 4.803 -16.446 1.00 88.31 100 TRP A C 1
ATOM 763 O O . TRP A 1 100 ? 5.713 5.014 -17.648 1.00 88.31 100 TRP A O 1
ATOM 773 N N . GLU A 1 101 ? 5.420 5.662 -15.523 1.00 87.81 101 GLU A N 1
ATOM 774 C CA . GLU A 1 101 ? 4.563 6.814 -15.791 1.00 87.81 101 GLU A CA 1
ATOM 775 C C . GLU A 1 101 ? 5.354 8.010 -16.293 1.00 87.81 101 GLU A C 1
ATOM 777 O O . GLU A 1 101 ? 4.928 8.707 -17.205 1.00 87.81 101 GLU A O 1
ATOM 782 N N . SER A 1 102 ? 6.528 8.238 -15.709 1.00 87.69 102 SER A N 1
ATOM 783 C CA . SER A 1 102 ? 7.352 9.406 -16.018 1.00 87.69 102 SER A CA 1
ATOM 784 C C . SER A 1 102 ? 8.248 9.215 -17.241 1.00 87.69 102 SER A C 1
ATOM 786 O O . SER A 1 102 ? 8.703 10.205 -17.813 1.00 87.69 102 SER A O 1
ATOM 788 N N . CYS A 1 103 ? 8.515 7.973 -17.663 1.00 88.94 103 CYS A N 1
ATOM 789 C CA . CYS A 1 103 ? 9.427 7.696 -18.776 1.00 88.94 103 CYS A CA 1
ATOM 790 C C . CYS A 1 103 ? 8.830 6.758 -19.828 1.00 88.94 103 CYS A C 1
ATOM 792 O O . CYS A 1 103 ? 8.813 7.107 -21.009 1.00 88.94 103 CYS A O 1
ATOM 794 N N . VAL A 1 104 ? 8.336 5.579 -19.430 1.00 89.44 104 VAL A N 1
ATOM 795 C CA . VAL A 1 104 ? 7.931 4.545 -20.400 1.00 89.44 104 VAL A CA 1
ATOM 796 C C . VAL A 1 104 ? 6.674 4.955 -21.167 1.00 89.44 104 VAL A C 1
ATOM 798 O O . VAL A 1 104 ? 6.703 4.997 -22.395 1.00 89.44 104 VAL A O 1
ATOM 801 N N . LEU A 1 105 ? 5.593 5.317 -20.477 1.00 91.62 105 LEU A N 1
ATOM 802 C CA . LEU A 1 105 ? 4.344 5.743 -21.111 1.00 91.62 105 LEU A CA 1
ATOM 803 C C . LEU A 1 105 ? 4.524 6.991 -22.000 1.00 91.62 105 LEU A C 1
ATOM 805 O O . LEU A 1 105 ? 4.096 6.943 -23.158 1.00 91.62 105 LEU A O 1
ATOM 809 N N . PRO A 1 106 ? 5.244 8.047 -21.568 1.00 92.56 106 PRO A N 1
ATOM 810 C CA . PRO A 1 106 ? 5.557 9.182 -22.431 1.00 92.56 106 PRO A CA 1
ATOM 811 C C . PRO A 1 106 ? 6.348 8.794 -23.682 1.00 92.56 106 PRO A C 1
ATOM 813 O O . PRO A 1 106 ? 6.086 9.337 -24.753 1.00 92.56 106 PRO A O 1
ATOM 816 N N . SER A 1 107 ? 7.267 7.824 -23.588 1.00 92.69 107 SER A N 1
ATOM 817 C CA . SER A 1 107 ? 8.011 7.328 -24.758 1.00 92.69 107 SER A CA 1
ATOM 818 C C . SER A 1 107 ? 7.122 6.615 -25.787 1.00 92.69 107 SER A C 1
ATOM 820 O O . SER A 1 107 ? 7.485 6.517 -26.957 1.00 92.69 107 SER A O 1
ATOM 822 N N . MET A 1 108 ? 5.933 6.171 -25.367 1.00 93.19 108 MET A N 1
ATOM 823 C CA . MET A 1 108 ? 4.897 5.565 -26.209 1.00 93.19 108 MET A CA 1
ATOM 824 C C . MET A 1 108 ? 3.812 6.569 -26.641 1.00 93.19 108 MET A C 1
ATOM 826 O O . MET A 1 108 ? 2.823 6.172 -27.254 1.00 93.19 108 MET A O 1
ATOM 830 N N . GLY A 1 109 ? 3.967 7.862 -26.326 1.00 93.38 109 GLY A N 1
ATOM 831 C CA . GLY A 1 109 ? 2.983 8.906 -26.638 1.00 93.38 109 GLY A CA 1
ATOM 832 C C . GLY A 1 109 ? 1.792 8.974 -25.672 1.00 93.38 109 GLY A C 1
ATOM 833 O O . GLY A 1 109 ? 0.780 9.598 -25.991 1.00 93.38 109 GLY A O 1
ATOM 834 N N . ILE A 1 110 ? 1.882 8.338 -24.499 1.00 91.06 110 ILE A N 1
ATOM 835 C CA . ILE A 1 110 ? 0.841 8.349 -23.464 1.00 91.06 110 ILE A CA 1
ATOM 836 C C . ILE A 1 110 ? 1.267 9.318 -22.354 1.00 91.06 110 ILE A C 1
ATOM 838 O O . ILE A 1 110 ? 2.212 9.050 -21.619 1.00 91.06 110 ILE A O 1
ATOM 842 N N . HIS A 1 111 ? 0.557 10.441 -22.220 1.00 82.56 111 HIS A N 1
ATOM 843 C CA . HIS A 1 111 ? 0.949 11.545 -21.324 1.00 82.56 111 HIS A CA 1
ATOM 844 C C . HIS A 1 111 ? -0.015 11.798 -20.153 1.00 82.56 111 HIS A C 1
ATOM 846 O O . HIS A 1 111 ? 0.307 12.566 -19.253 1.00 82.56 111 HIS A O 1
ATOM 852 N N . HIS A 1 112 ? -1.184 11.153 -20.147 1.00 81.94 112 HIS A N 1
ATOM 853 C CA . HIS A 1 112 ? -2.213 11.318 -19.115 1.00 81.94 112 HIS A CA 1
ATOM 854 C C . HIS A 1 112 ? -2.537 9.968 -18.481 1.00 81.94 112 HIS A C 1
ATOM 856 O O . HIS A 1 112 ? -3.574 9.364 -18.753 1.00 81.94 112 HIS A O 1
ATOM 862 N N . HIS A 1 113 ? -1.595 9.475 -17.682 1.00 86.56 113 HIS A N 1
ATOM 863 C CA . HIS A 1 113 ? -1.728 8.228 -16.946 1.00 86.56 113 HIS A CA 1
ATOM 864 C C . HIS A 1 113 ? -1.209 8.413 -15.525 1.00 86.56 113 HIS A C 1
ATOM 866 O O . HIS A 1 113 ? -0.057 8.787 -15.330 1.00 86.56 113 HIS A O 1
ATOM 872 N N . GLU A 1 114 ? -2.065 8.089 -14.566 1.00 91.75 114 GLU A N 1
ATOM 873 C CA . GLU A 1 114 ? -1.810 8.163 -13.132 1.00 91.75 114 GLU A CA 1
ATOM 874 C C . GLU A 1 114 ? -2.207 6.819 -12.520 1.00 91.75 114 GLU A C 1
ATOM 876 O O . GLU A 1 114 ? -3.318 6.324 -12.754 1.00 91.75 114 GLU A O 1
ATOM 881 N N . HIS A 1 115 ? -1.298 6.198 -11.776 1.00 93.12 115 HIS A N 1
ATOM 882 C CA . HIS A 1 115 ? -1.499 4.913 -11.123 1.00 93.12 115 HIS A CA 1
ATOM 883 C C . HIS A 1 115 ? -2.648 5.009 -10.132 1.00 93.12 115 HIS A C 1
ATOM 885 O O . HIS A 1 115 ? -3.370 4.037 -9.981 1.00 93.12 115 HIS A O 1
ATOM 891 N N . GLU A 1 116 ? -2.908 6.177 -9.553 1.00 94.81 116 GLU A N 1
ATOM 892 C CA . GLU A 1 116 ? -4.051 6.451 -8.692 1.00 94.81 116 GLU A CA 1
ATOM 893 C C . GLU A 1 116 ? -5.377 6.181 -9.423 1.00 94.81 116 GLU A C 1
ATOM 895 O O . GLU A 1 116 ? -6.272 5.519 -8.893 1.00 94.81 116 GLU A O 1
ATOM 900 N N . GLN A 1 117 ? -5.493 6.619 -10.683 1.00 93.38 117 GLN A N 1
ATOM 901 C CA . GLN A 1 117 ? -6.679 6.365 -11.509 1.00 93.38 117 GLN A CA 1
ATOM 902 C C . GLN A 1 117 ? -6.813 4.890 -11.890 1.00 93.38 117 GLN A C 1
ATOM 904 O O . GLN A 1 117 ? -7.923 4.400 -12.096 1.00 93.38 117 GLN A O 1
ATOM 909 N N . VAL A 1 118 ? -5.695 4.174 -12.009 1.00 93.56 118 VAL A N 1
ATOM 910 C CA . VAL A 1 118 ? -5.702 2.729 -12.253 1.00 93.56 118 VAL A CA 1
ATOM 911 C C . VAL A 1 118 ? -6.043 1.967 -10.970 1.00 93.56 118 VAL A C 1
ATOM 913 O O . VAL A 1 118 ? -6.849 1.044 -11.035 1.00 93.56 118 VAL A O 1
ATOM 916 N N . SER A 1 119 ? -5.537 2.389 -9.807 1.00 95.38 119 SER A N 1
ATOM 917 C CA . SER A 1 119 ? -5.871 1.827 -8.494 1.00 95.38 119 SER A CA 1
ATOM 918 C C . SER A 1 119 ? -7.380 1.857 -8.271 1.00 95.38 119 SER A C 1
ATOM 920 O O . SER A 1 119 ? -7.967 0.845 -7.904 1.00 95.38 119 SER A O 1
ATOM 922 N N . LEU A 1 120 ? -8.031 2.982 -8.590 1.00 93.81 120 LEU A N 1
ATOM 923 C CA . LEU A 1 120 ? -9.488 3.124 -8.502 1.00 93.81 120 LEU A CA 1
ATOM 924 C C . LEU A 1 120 ? -10.268 2.194 -9.442 1.00 93.81 120 LEU A C 1
ATOM 926 O O . LEU A 1 120 ? -11.403 1.857 -9.137 1.00 93.81 120 LEU A O 1
ATOM 930 N N . LYS A 1 121 ? -9.696 1.805 -10.588 1.00 93.75 121 LYS A N 1
ATOM 931 C CA . LYS A 1 121 ? -10.337 0.884 -11.545 1.00 93.75 121 LYS A CA 1
ATOM 932 C C . LYS A 1 121 ? -10.161 -0.590 -11.173 1.00 93.75 121 LYS A C 1
ATOM 934 O O . LYS A 1 121 ? -10.881 -1.420 -11.719 1.00 93.75 121 LYS A O 1
ATOM 939 N N . LEU A 1 122 ? -9.166 -0.903 -10.343 1.00 91.19 122 LEU A N 1
ATOM 940 C CA . LEU A 1 122 ? -8.860 -2.259 -9.873 1.00 91.19 122 LEU A CA 1
ATOM 941 C C . LEU A 1 122 ? -9.547 -2.600 -8.542 1.00 91.19 122 LEU A C 1
ATOM 943 O O . LEU A 1 122 ? -9.634 -3.776 -8.199 1.00 91.19 122 LEU A O 1
ATOM 947 N N . LEU A 1 123 ? -9.991 -1.578 -7.807 1.00 84.00 123 LEU A N 1
ATOM 948 C CA . LEU A 1 123 ? -10.847 -1.669 -6.620 1.00 84.00 123 LEU A CA 1
ATOM 949 C C . LEU A 1 123 ? -12.281 -2.076 -6.985 1.00 84.00 123 LEU A C 1
ATOM 951 O O . LEU A 1 123 ? -12.859 -2.871 -6.210 1.00 84.00 123 LEU A O 1
#

pLDDT: mean 94.61, std 4.17, range [81.94, 98.69]

Secondary structure (DSSP, 8-state):
-EETTTEE----HHHHHHHTSHHHHGGGGSBTTGGGGGT-TT---BHHHHHHHHHHHHHHHHHHHHHH-GGG---HHHHHHHHHHHHHTTTT--TTTHHIIIIIHHHTT-----HHHHHHHH-

Organism: Perkinsus marinus (strain ATCC 50983 / TXsc) (NCBI:txid423536)

=== Feature glossary ===
Legend for the data blocks above and below:

— What the protein is —

The amino-acid sequence is the protein's primary structure: the linear order of residues from the N-terminus to the C-terminus, written in one-letter code. Everything else here — the 3D coordinates, the secondary structure, the domain annotations — is ultimately a consequence of this string.

Functional annotations link the protein to curated databases. InterPro entries identify conserved domains and families by matching the sequence against member-database signatures (Pfam, PROSITE, CDD, …). Gene Ontology (GO) terms describe molecular function, biological process, and cellular component in a controlled vocabulary. CATH places the structure in a hierarchical fold classification (Class/Architecture/Topology/Homologous-superfamily). The organism is the source species.

— Where its atoms are —

Atomic coordinates in PDBx/mmCIF format — the same representation the Protein Data Bank distributes. Each line of the _atom_site loop places one backbone atom in Cartesian space (units: ångströms, origin: arbitrary).

The six renders are orthographic views along the three Cartesian axes in both directions. Representation (cartoon, sticks, or surface) and color scheme (sequence-rainbow or by-chain) vary across proteins so the training set covers all the common visualization conventions.

— Local backbone conformation —

Eight-state secondary structure (DSSP): H is the canonical α-helix, G the tighter 3₁₀-helix, I the wider π-helix; E/B are β-structure, T and S are turns and bends, and '-' is everything else. DSSP derives these from the pattern of main-chain N–H···O=C hydrogen bonds, not from the sequence.

Three-state secondary structure (P-SEA) collapses the eight DSSP classes into helix (a), strand (b), and coil (c). P-SEA assigns these from Cα geometry alone — distances and angles — without requiring backbone oxygens, so it works on any Cα trace.

φ (phi) and ψ (psi) are the two rotatable backbone dihedrals per residue: φ is the C(i-1)–N–Cα–C torsion, ψ is the N–Cα–C–N(i+1) torsion, both in degrees on (−180°, 180°]. α-helical residues cluster near (−60°, −45°); β-st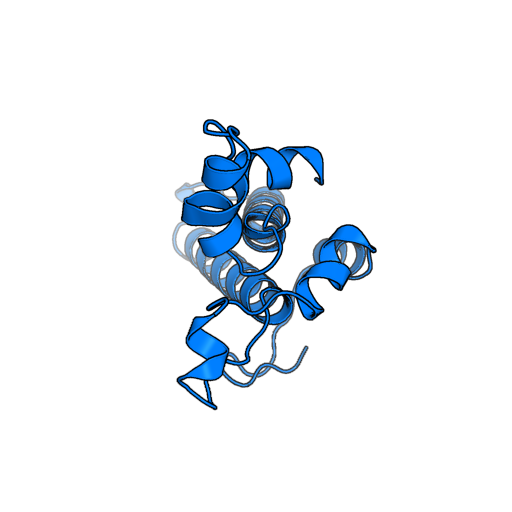rand residues near (−120°, +130°). A Ramachandran plot is simply a scatter of (φ, ψ) for every residue.

— Global shape and packing —

The geometric summary reports three shape descriptors. Rg (radius of gyration) measures how spread out the Cα atoms are about their centre of mass; compact globular proteins have small Rg, elongated or unfolded ones large. Cα contacts (<8 Å, |i−j|>4) count long-range residue pairs in spatial proximity — high for tightly packed folds, near zero for rods or random coil. The bounding-box extents give the protein's footprint along x, y, z in Å.

SASA measures how much of the protein is reachable by solvent. It is computed by rolling a water-sized probe over the atomic surface and summing the exposed area (Å²). Per-residue SASA distinguishes core (buried, low SASA) from surface (exposed, high SASA) residues; total SASA is a whole-molecule size measure.

Plot images: a contact map (which residues are close in 3D, as an N×N binary image), a Ramachandran scatter (backbone torsion angles, revealing secondary-structure composition at a glance), and — for AlphaFold structures — a PAE heatmap (pairwise prediction confidence).

— Structural neighborhood —

A 3Di character summarizes, for each residue, the relative orientation of the Cα frame of its nearest spatial neighbor. Because it encodes fold topology rather than chemistry, 3Di alignments detect remote structural similarity that sequence alignment misses.

The Foldseek neighbor list gives the closest experimentally determined structures in the PDB, ranked by structural alignment. TM-score near 1 means near-identical fold; near 0.3 means only rough topology match. This is how one finds what a novel AlphaFold prediction most resembles in the solved-structure universe.

— Confidence and disorder —

For AlphaFold models, the B-factor field carries pLDDT — the model's own estimate of local accuracy on a 0–100 scale. Regions with pLDDT<50 should be treated as essentially unmodeled; they often correspond to intrinsically disordered segments.

Crystallographic B-factors measure how much each atom's electron density is smeared out, in Å². They rise in mobile loops and surface residues and fall in the buried interior. In AlphaFold models this column is repurposed to hold pLDDT instead.

Predicted Aligned Error (PAE) is an AlphaFold confidence matrix: entry (i, j) is the expected error in the position of residue j, in ångströms, when the prediction is superimposed on the true structure at residue i. Low PAE within a block of residues means that block is internally rigid and well-predicted; high PAE between two blocks means their relative placement is uncertain even if each block individually is confident.